Protein AF-A0A5C5SJG9-F1 (afdb_monomer_lite)

Foldseek 3Di:
DPPPDDDPDPVVCVVVVVVVVVVVVVVVVVVVVVVVVVVVVVVVCVVVVDDDDDPPPPPPDPDD

pLDDT: mean 81.6, std 16.62, range [40.81, 98.25]

Structure (mmCIF, N/CA/C/O backbone):
data_AF-A0A5C5SJG9-F1
#
_entry.id   AF-A0A5C5SJG9-F1
#
loop_
_atom_site.group_PDB
_atom_site.id
_atom_site.type_symbol
_atom_site.label_atom_id
_atom_site.label_alt_id
_atom_site.label_comp_id
_atom_site.label_asym_id
_atom_site.label_entity_id
_atom_site.label_seq_id
_atom_site.pdbx_PDB_ins_code
_atom_site.Cartn_x
_atom_site.Cartn_y
_atom_site.Cartn_z
_atom_site.occupancy
_atom_site.B_iso_or_equiv
_atom_site.auth_seq_id
_atom_site.auth_comp_id
_atom_site.auth_asym_id
_atom_site.auth_atom_id
_atom_site.pdbx_PDB_model_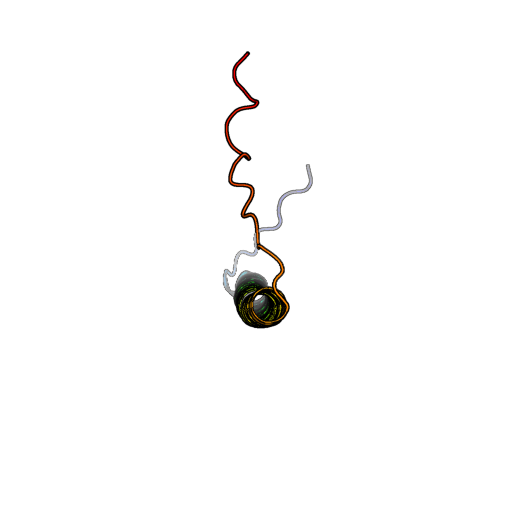num
ATOM 1 N N . MET A 1 1 ? 32.739 -12.482 -9.792 1.00 54.38 1 MET A N 1
ATOM 2 C CA . MET A 1 1 ? 31.675 -11.490 -9.544 1.00 54.38 1 MET A CA 1
ATOM 3 C C . MET A 1 1 ? 30.599 -11.742 -10.575 1.00 54.38 1 MET A C 1
ATOM 5 O O . MET A 1 1 ? 30.931 -11.729 -11.754 1.00 54.38 1 MET A O 1
ATOM 9 N N . GLU A 1 2 ? 29.373 -12.044 -10.154 1.00 63.19 2 GLU A N 1
ATOM 10 C CA . GLU A 1 2 ? 28.235 -12.044 -11.075 1.00 63.19 2 GLU A CA 1
ATOM 11 C C . GLU A 1 2 ? 28.009 -10.592 -11.496 1.00 63.19 2 GLU A C 1
ATOM 13 O O . GLU A 1 2 ? 27.653 -9.740 -10.683 1.00 63.19 2 GLU A O 1
ATOM 18 N N . PHE A 1 3 ? 28.353 -10.279 -12.743 1.00 57.31 3 PHE A N 1
ATOM 19 C CA . PHE A 1 3 ? 28.018 -8.995 -13.338 1.00 57.31 3 PHE A CA 1
ATOM 20 C C . PHE A 1 3 ? 26.492 -8.901 -13.350 1.00 57.31 3 PHE A C 1
ATOM 22 O O . PHE A 1 3 ? 25.831 -9.795 -13.877 1.00 57.31 3 PHE A O 1
ATOM 29 N N . LEU A 1 4 ? 25.933 -7.835 -12.774 1.00 74.31 4 LEU A N 1
ATOM 30 C CA . LEU A 1 4 ? 24.547 -7.474 -13.049 1.00 74.31 4 LEU A CA 1
ATOM 31 C C . LEU A 1 4 ? 24.425 -7.335 -14.570 1.00 74.31 4 LEU A C 1
ATOM 33 O O . LEU A 1 4 ? 25.049 -6.452 -15.163 1.00 74.31 4 LEU A O 1
ATOM 37 N N . TYR A 1 5 ? 23.697 -8.260 -15.203 1.00 71.19 5 TYR A N 1
ATOM 38 C CA . TYR A 1 5 ? 23.401 -8.162 -16.623 1.00 71.19 5 TYR A CA 1
ATOM 39 C C . TYR A 1 5 ? 22.441 -6.998 -16.791 1.00 71.19 5 TYR A C 1
ATOM 41 O O . TYR A 1 5 ? 21.274 -7.063 -16.406 1.00 71.19 5 TYR A O 1
ATOM 49 N N . PHE A 1 6 ? 22.978 -5.904 -17.306 1.00 74.12 6 PHE A N 1
ATOM 50 C CA . PHE A 1 6 ? 22.186 -4.754 -17.660 1.00 74.12 6 PHE A CA 1
ATOM 51 C C . PHE A 1 6 ? 21.875 -4.862 -19.144 1.00 74.12 6 PHE A C 1
ATOM 53 O O . PHE A 1 6 ? 22.790 -4.652 -19.945 1.00 74.12 6 PHE A O 1
ATOM 60 N N . PRO A 1 7 ? 20.626 -5.173 -19.531 1.00 79.44 7 PRO A N 1
ATOM 61 C CA . PRO A 1 7 ? 20.261 -5.133 -20.931 1.00 79.44 7 PRO A CA 1
ATOM 62 C C . PRO A 1 7 ? 20.582 -3.766 -21.534 1.00 79.44 7 PRO A C 1
ATOM 64 O O . PRO A 1 7 ? 20.34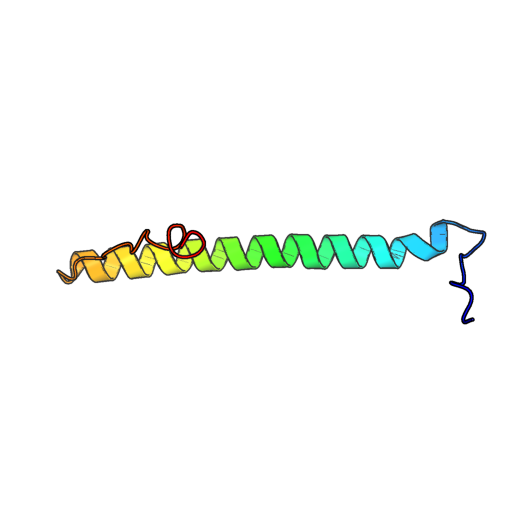7 -2.710 -20.920 1.00 79.44 7 PRO A O 1
ATOM 67 N N . GLU A 1 8 ? 21.176 -3.812 -22.727 1.00 82.56 8 GLU A N 1
ATOM 68 C CA . GLU A 1 8 ? 21.489 -2.631 -23.532 1.00 82.56 8 GLU A CA 1
ATOM 69 C C . GLU A 1 8 ? 20.197 -1.892 -23.909 1.00 82.56 8 GLU A C 1
ATOM 71 O O . GLU A 1 8 ? 20.149 -0.660 -23.858 1.00 82.56 8 GLU A O 1
ATOM 76 N N . ASP A 1 9 ? 19.120 -2.642 -24.171 1.00 83.81 9 ASP A N 1
ATOM 77 C CA . ASP A 1 9 ? 17.781 -2.112 -24.415 1.00 83.81 9 ASP A CA 1
ATOM 78 C C . ASP A 1 9 ? 17.000 -1.939 -23.101 1.00 83.81 9 ASP A C 1
ATOM 80 O O . ASP A 1 9 ? 16.713 -2.884 -22.365 1.00 83.81 9 ASP A O 1
ATOM 84 N N . LYS A 1 10 ? 16.602 -0.697 -22.806 1.00 82.06 10 LYS A N 1
ATOM 85 C CA . LYS A 1 10 ? 15.846 -0.361 -21.591 1.00 82.06 10 LYS A CA 1
ATOM 86 C C . LYS A 1 10 ? 14.432 -0.947 -21.566 1.00 82.06 10 LYS A C 1
ATOM 88 O O . LYS A 1 10 ? 13.821 -1.017 -20.498 1.00 82.06 10 LYS A O 1
ATOM 93 N N . THR A 1 11 ? 13.931 -1.396 -22.709 1.00 88.06 11 THR A N 1
ATOM 94 C CA . THR A 1 11 ? 12.612 -2.017 -22.854 1.00 88.06 11 THR A CA 1
ATOM 95 C C . THR A 1 11 ? 12.499 -3.303 -22.034 1.00 88.06 11 THR A C 1
ATOM 97 O O . THR A 1 11 ? 11.432 -3.609 -21.506 1.00 88.06 11 THR A O 1
ATOM 100 N N . GLU A 1 12 ? 13.606 -4.015 -21.817 1.00 86.44 12 GLU A N 1
ATOM 101 C CA . GLU A 1 12 ? 13.614 -5.269 -21.057 1.00 86.44 12 GLU A CA 1
ATOM 102 C C . GLU A 1 12 ? 13.378 -5.071 -19.544 1.00 86.44 12 GLU A C 1
ATOM 104 O O . GLU A 1 12 ? 12.945 -5.996 -18.860 1.00 86.44 12 GLU A O 1
ATOM 109 N N . TYR A 1 13 ? 13.549 -3.852 -19.008 1.00 88.06 13 TYR A N 1
ATOM 110 C CA . TYR A 1 13 ? 13.196 -3.540 -17.610 1.00 88.06 13 TYR A CA 1
ATOM 111 C C . TYR A 1 13 ? 11.712 -3.204 -17.410 1.00 88.06 13 TYR A C 1
ATOM 113 O O . TYR A 1 13 ? 11.230 -3.205 -16.273 1.00 88.06 13 TYR A O 1
ATOM 121 N N . ILE A 1 14 ? 10.972 -2.906 -18.486 1.00 90.31 14 ILE A N 1
ATOM 122 C CA . ILE A 1 14 ? 9.559 -2.502 -18.420 1.00 90.31 14 ILE A CA 1
ATOM 123 C C . ILE A 1 14 ? 8.696 -3.544 -17.681 1.00 90.31 14 ILE A C 1
ATOM 125 O O . ILE A 1 14 ? 7.946 -3.141 -16.788 1.00 90.31 14 ILE A O 1
ATOM 129 N N . PRO A 1 15 ? 8.821 -4.865 -17.937 1.00 90.69 15 PRO A N 1
ATOM 130 C CA . PRO A 1 15 ? 8.074 -5.882 -17.193 1.00 90.69 15 PRO A CA 1
ATOM 131 C C . PRO A 1 15 ? 8.329 -5.844 -15.678 1.00 90.69 15 PRO A C 1
ATOM 133 O O . PRO A 1 15 ? 7.403 -6.025 -14.882 1.00 90.69 15 PRO A O 1
ATOM 136 N N . GLY A 1 16 ? 9.569 -5.559 -15.264 1.00 92.31 16 GLY A N 1
ATOM 137 C CA . GLY A 1 16 ? 9.936 -5.430 -13.853 1.00 92.31 16 GLY A CA 1
ATOM 138 C C . GLY A 1 16 ? 9.272 -4.221 -13.197 1.00 92.31 16 GLY A C 1
ATOM 139 O O . GLY A 1 16 ? 8.664 -4.343 -12.134 1.00 92.31 16 GLY A O 1
ATOM 140 N N . ILE A 1 17 ? 9.305 -3.066 -13.865 1.00 93.62 17 ILE A N 1
ATOM 141 C CA . ILE A 1 17 ? 8.669 -1.835 -13.374 1.00 93.62 17 ILE A CA 1
ATOM 142 C C . ILE A 1 17 ? 7.151 -2.017 -13.256 1.00 93.62 17 ILE A C 1
ATOM 144 O O . ILE A 1 17 ? 6.566 -1.643 -12.239 1.00 93.62 17 ILE A O 1
ATOM 148 N N . ILE A 1 18 ? 6.514 -2.645 -14.250 1.00 95.62 18 ILE A N 1
ATOM 149 C CA . ILE A 1 18 ? 5.077 -2.953 -14.209 1.00 95.62 18 ILE A CA 1
ATOM 150 C C . ILE A 1 18 ? 4.757 -3.840 -13.003 1.00 95.62 18 ILE A C 1
ATOM 152 O O . ILE A 1 18 ? 3.8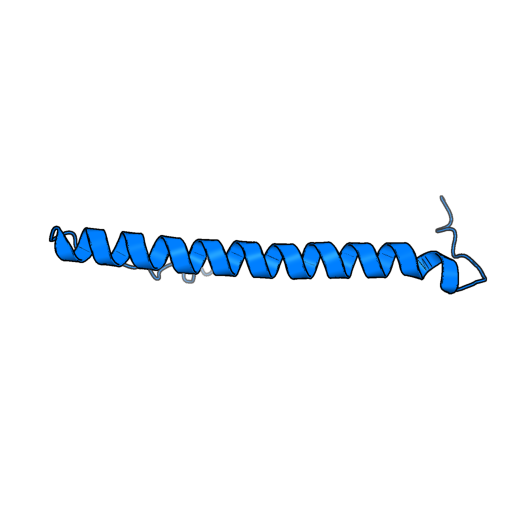13 -3.554 -12.270 1.00 95.62 18 ILE A O 1
ATOM 156 N N . SER A 1 19 ? 5.566 -4.872 -12.753 1.00 95.81 19 SER A N 1
ATOM 157 C CA . SER A 1 19 ? 5.370 -5.779 -11.616 1.00 95.81 19 SER A CA 1
ATOM 158 C C . SER A 1 19 ? 5.422 -5.035 -10.278 1.00 95.81 19 SER A C 1
ATOM 160 O O . SER A 1 19 ? 4.553 -5.228 -9.426 1.00 95.81 19 SER A O 1
ATOM 162 N N . VAL A 1 20 ? 6.390 -4.126 -10.112 1.00 96.25 20 VAL A N 1
ATOM 163 C CA . VAL A 1 20 ? 6.510 -3.289 -8.907 1.00 96.25 20 VAL A CA 1
ATOM 164 C C . VAL A 1 20 ? 5.288 -2.389 -8.738 1.00 96.25 20 VAL A C 1
ATOM 166 O O . VAL A 1 20 ? 4.729 -2.324 -7.645 1.00 96.25 20 VAL A O 1
ATOM 169 N N . ILE A 1 21 ? 4.832 -1.738 -9.811 1.00 98.00 21 ILE A N 1
ATOM 170 C CA . ILE A 1 21 ? 3.651 -0.864 -9.776 1.00 98.00 21 ILE A CA 1
ATOM 171 C C . ILE A 1 21 ? 2.398 -1.658 -9.393 1.00 98.00 21 ILE A C 1
ATOM 173 O O . ILE A 1 21 ? 1.630 -1.214 -8.541 1.00 98.00 21 ILE A O 1
ATOM 177 N N . VAL A 1 22 ? 2.201 -2.845 -9.971 1.00 97.94 22 VAL A N 1
ATOM 178 C CA . VAL A 1 22 ? 1.045 -3.701 -9.670 1.00 97.94 22 VAL A CA 1
ATOM 179 C C . VAL A 1 22 ? 1.040 -4.117 -8.200 1.00 97.94 22 VAL A C 1
ATOM 181 O O . VAL A 1 22 ? 0.025 -3.949 -7.524 1.00 97.94 22 VAL A O 1
ATOM 184 N N . ILE A 1 23 ? 2.169 -4.602 -7.675 1.00 97.62 23 ILE A N 1
ATOM 185 C CA . ILE A 1 23 ? 2.286 -4.995 -6.262 1.00 97.62 23 ILE A CA 1
ATOM 186 C C . ILE A 1 23 ? 2.068 -3.789 -5.345 1.00 97.62 23 ILE A C 1
ATOM 188 O O . ILE A 1 23 ? 1.388 -3.900 -4.325 1.00 97.62 23 ILE A O 1
ATOM 192 N N . PHE A 1 24 ? 2.603 -2.626 -5.712 1.00 97.94 24 PHE A N 1
ATOM 193 C CA . PHE A 1 24 ? 2.438 -1.402 -4.939 1.00 97.94 24 PHE A CA 1
ATOM 194 C C . PHE A 1 24 ? 0.968 -0.976 -4.857 1.00 97.94 24 PHE A C 1
ATOM 196 O O . PHE A 1 24 ? 0.456 -0.740 -3.763 1.00 97.94 24 PHE A O 1
ATOM 203 N N . ILE A 1 25 ? 0.258 -0.956 -5.989 1.00 98.25 25 ILE A N 1
ATOM 204 C CA . ILE A 1 25 ? -1.177 -0.643 -6.026 1.00 98.25 25 ILE A CA 1
ATOM 205 C C . ILE A 1 25 ? -1.969 -1.666 -5.206 1.00 98.25 25 ILE A C 1
ATOM 207 O O . ILE A 1 25 ? -2.808 -1.276 -4.395 1.00 98.25 25 ILE A O 1
ATOM 211 N N . LEU A 1 26 ? -1.685 -2.963 -5.362 1.00 98.25 26 LEU A N 1
ATOM 212 C CA . LEU A 1 26 ? -2.339 -4.017 -4.581 1.00 98.25 26 LEU A CA 1
ATOM 213 C C . LEU A 1 26 ? -2.123 -3.830 -3.077 1.00 98.25 26 LEU A C 1
ATOM 215 O O . LEU A 1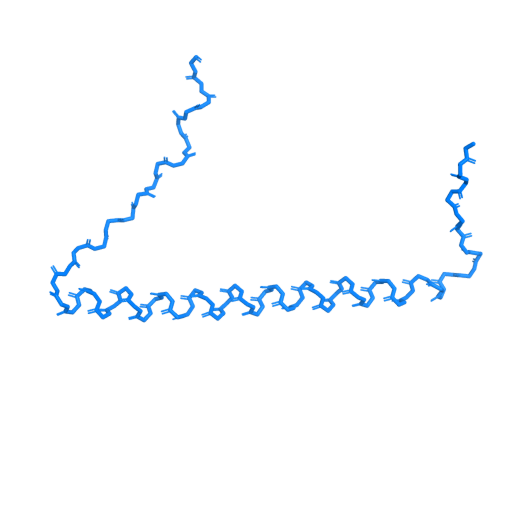 26 ? -3.076 -3.933 -2.309 1.00 98.25 26 LEU A O 1
ATOM 219 N N . SER A 1 27 ? -0.903 -3.497 -2.655 1.00 97.88 27 SER A N 1
ATOM 220 C CA . SER A 1 27 ? -0.584 -3.208 -1.255 1.00 97.88 27 SER A CA 1
ATOM 221 C C . SER A 1 27 ? -1.425 -2.050 -0.711 1.00 97.88 27 SER A C 1
ATOM 223 O O . SER A 1 27 ? -2.055 -2.179 0.342 1.00 97.88 27 SER A O 1
ATOM 225 N N . LEU A 1 28 ? -1.533 -0.949 -1.465 1.00 97.94 28 LEU A N 1
ATOM 226 C CA . LEU A 1 28 ? -2.374 0.189 -1.084 1.00 97.94 28 LEU A CA 1
ATOM 227 C C . LEU A 1 28 ? -3.850 -0.203 -0.955 1.00 97.94 28 LEU A C 1
ATOM 229 O O . LEU A 1 28 ? -4.508 0.190 0.009 1.00 97.94 28 LEU A O 1
ATOM 233 N N . VAL A 1 29 ? -4.366 -1.003 -1.892 1.00 98.12 29 VAL A N 1
ATOM 234 C CA . VAL A 1 29 ? -5.751 -1.494 -1.856 1.00 98.12 29 VAL A CA 1
ATOM 235 C C . VAL A 1 29 ? -5.988 -2.371 -0.628 1.00 98.12 29 VAL A C 1
ATOM 237 O O . VAL A 1 29 ? -6.984 -2.180 0.068 1.00 98.12 29 VAL A O 1
ATOM 240 N N . ILE A 1 30 ? -5.074 -3.293 -0.318 1.00 98.00 30 ILE A N 1
ATOM 241 C CA . ILE A 1 30 ? -5.185 -4.177 0.849 1.00 98.00 30 ILE A CA 1
ATOM 242 C C . ILE A 1 30 ? -5.197 -3.361 2.143 1.00 98.00 30 ILE A C 1
ATOM 244 O O . ILE A 1 30 ? -6.087 -3.553 2.972 1.00 98.00 30 ILE A O 1
ATOM 248 N N . ILE A 1 31 ? -4.263 -2.418 2.304 1.00 96.94 31 ILE A N 1
ATOM 249 C CA . ILE A 1 31 ? -4.206 -1.548 3.488 1.00 96.94 31 ILE A CA 1
ATOM 250 C C . ILE A 1 31 ? -5.500 -0.743 3.614 1.00 96.94 31 ILE A C 1
ATOM 252 O O . ILE A 1 31 ? -6.076 -0.652 4.698 1.00 96.94 31 ILE A O 1
ATOM 256 N N . TRP A 1 32 ? -5.998 -0.192 2.507 1.00 96.56 32 TRP A N 1
ATOM 257 C CA . TRP A 1 32 ? -7.240 0.571 2.502 1.00 96.56 32 TRP A CA 1
ATOM 258 C C . TRP A 1 32 ? -8.449 -0.276 2.924 1.00 96.56 32 TRP A C 1
ATOM 260 O O . TRP A 1 32 ? -9.246 0.160 3.763 1.00 96.56 32 TRP A O 1
ATOM 270 N N . LEU A 1 33 ? -8.567 -1.500 2.402 1.00 96.94 33 LEU A N 1
ATOM 271 C CA . LEU A 1 33 ? -9.624 -2.438 2.781 1.00 96.94 33 LEU A CA 1
ATOM 272 C C . LEU A 1 33 ? -9.528 -2.840 4.254 1.00 96.94 33 LEU A C 1
ATOM 274 O O . LEU A 1 33 ? -10.546 -2.835 4.946 1.00 96.94 33 LEU A O 1
ATOM 278 N N . LEU A 1 34 ? -8.321 -3.124 4.746 1.00 96.25 34 LEU A N 1
ATOM 279 C CA . LEU A 1 34 ? -8.084 -3.511 6.135 1.00 96.25 34 LEU A CA 1
ATOM 280 C C . LEU A 1 34 ? -8.451 -2.377 7.096 1.00 96.25 34 LEU A C 1
ATOM 282 O O . LEU A 1 34 ? -9.201 -2.597 8.043 1.00 96.25 34 LEU A O 1
ATOM 286 N N . VAL A 1 35 ? -8.014 -1.145 6.819 1.00 94.56 35 VAL A N 1
ATOM 287 C CA . VAL A 1 35 ? -8.379 0.032 7.627 1.00 94.56 35 VAL A CA 1
ATOM 288 C C . VAL A 1 35 ? -9.891 0.253 7.614 1.00 94.56 35 VAL A C 1
ATOM 290 O O . VAL A 1 35 ? -10.485 0.556 8.649 1.00 94.56 35 VAL A O 1
ATOM 293 N N . ARG A 1 36 ? -10.544 0.091 6.458 1.00 94.38 36 ARG A N 1
ATOM 294 C CA . ARG A 1 36 ? -12.001 0.228 6.348 1.00 94.38 36 ARG A CA 1
ATOM 295 C C . ARG A 1 36 ? -12.739 -0.849 7.144 1.00 94.38 36 ARG A C 1
ATOM 297 O O . ARG A 1 36 ? -13.745 -0.526 7.772 1.00 94.38 36 ARG A O 1
ATOM 304 N N . ALA A 1 37 ? -12.275 -2.096 7.105 1.00 93.06 37 ALA A N 1
ATOM 305 C CA . ALA A 1 37 ? -12.852 -3.196 7.874 1.00 93.06 37 ALA A CA 1
ATOM 306 C C . ALA A 1 37 ? -12.656 -2.979 9.381 1.00 93.06 37 ALA A C 1
ATOM 308 O O . ALA A 1 37 ? -13.636 -2.964 10.121 1.00 93.06 37 ALA A O 1
ATOM 309 N N . SER A 1 38 ? -11.430 -2.663 9.802 1.00 91.19 38 SER A N 1
ATOM 310 C CA . SER A 1 38 ? -11.083 -2.395 11.201 1.00 91.19 38 SER A CA 1
ATOM 311 C C . SER A 1 38 ? -11.931 -1.271 11.804 1.00 91.19 38 SER A C 1
ATOM 313 O O . SER A 1 38 ? -12.465 -1.416 12.898 1.00 91.19 38 SER A O 1
ATOM 315 N N . ARG A 1 39 ? -12.169 -0.176 11.068 1.00 89.12 39 ARG A N 1
ATOM 316 C CA . ARG A 1 39 ? -13.042 0.916 11.542 1.00 89.12 39 ARG A CA 1
ATOM 317 C C . ARG A 1 39 ? -14.480 0.471 11.817 1.00 89.12 39 ARG A C 1
ATOM 319 O O . ARG A 1 39 ? -15.113 1.013 12.718 1.00 89.12 39 ARG A O 1
ATOM 326 N N . LYS A 1 40 ? -15.009 -0.486 11.048 1.00 89.75 40 LYS A N 1
ATOM 327 C CA . LYS A 1 40 ? -16.349 -1.038 11.299 1.00 89.75 40 LYS A CA 1
ATOM 328 C C . LYS A 1 40 ? -16.368 -1.882 12.568 1.00 89.75 40 LYS A C 1
ATOM 330 O O . LYS A 1 40 ? -17.313 -1.777 13.338 1.00 89.75 40 LYS A O 1
ATOM 335 N N . GLU A 1 41 ? -15.334 -2.690 12.780 1.00 88.00 41 GLU A N 1
ATOM 336 C CA . GLU A 1 41 ? -15.197 -3.517 13.983 1.00 88.00 41 GLU A CA 1
ATOM 337 C C . GLU A 1 41 ? -15.070 -2.657 15.240 1.00 88.00 41 GLU A C 1
ATOM 339 O O . GLU A 1 41 ? -15.808 -2.872 16.194 1.00 88.00 41 GLU A O 1
ATOM 344 N N . VAL A 1 42 ? -14.223 -1.625 15.199 1.00 88.44 42 VAL A N 1
ATOM 345 C CA . VAL A 1 42 ? -14.073 -0.631 16.274 1.00 88.44 42 VAL A CA 1
ATOM 346 C C . VAL A 1 42 ? -15.422 -0.015 16.636 1.00 88.44 42 VAL A C 1
ATOM 348 O O . VAL A 1 42 ? -15.802 -0.037 17.802 1.00 88.44 42 VAL A O 1
ATOM 351 N N . LYS A 1 43 ? -16.192 0.450 15.642 1.00 87.50 43 LYS A N 1
ATOM 352 C CA . LYS A 1 43 ? -17.523 1.019 15.890 1.00 87.50 43 LYS A CA 1
ATOM 353 C C . LYS A 1 43 ? -18.475 0.004 16.539 1.00 87.50 43 LYS A C 1
ATOM 355 O O . LYS A 1 43 ? -19.196 0.349 17.467 1.00 87.50 43 LYS A O 1
ATOM 360 N N . ASN A 1 44 ? -18.487 -1.241 16.062 1.00 87.88 44 ASN A N 1
ATOM 361 C CA . ASN A 1 44 ? -19.343 -2.281 16.639 1.00 87.88 44 ASN A CA 1
ATOM 362 C C . ASN A 1 44 ? -18.969 -2.594 18.098 1.00 87.88 44 ASN A C 1
ATOM 364 O O . ASN A 1 44 ? -19.850 -2.883 18.901 1.00 87.88 44 ASN A O 1
ATOM 368 N N . LEU A 1 45 ? -17.679 -2.545 18.441 1.00 87.75 45 LEU A N 1
ATOM 369 C CA . LEU A 1 45 ? -17.194 -2.751 19.807 1.00 87.75 45 LEU A CA 1
ATOM 370 C C . LEU A 1 45 ? -17.571 -1.584 20.729 1.00 87.75 45 LEU A C 1
ATOM 372 O O . LEU A 1 45 ? -17.990 -1.819 21.861 1.00 87.75 45 LEU A O 1
ATOM 376 N N . GLU A 1 46 ? -17.483 -0.347 20.234 1.00 86.75 46 GLU A N 1
ATOM 377 C CA . GLU A 1 46 ? -17.951 0.846 20.952 1.00 86.75 46 GLU A CA 1
ATOM 378 C C . GLU A 1 46 ? -19.458 0.767 21.243 1.00 86.75 46 GLU A C 1
ATOM 380 O O . GLU A 1 46 ? -19.874 1.003 22.377 1.00 86.75 46 GLU A O 1
ATOM 385 N N . ASP A 1 47 ? -20.269 0.345 20.263 1.00 86.94 47 ASP A N 1
ATOM 386 C CA . ASP A 1 47 ? -21.716 0.133 20.433 1.00 86.94 47 ASP A CA 1
ATOM 387 C C . ASP A 1 47 ? -22.026 -0.968 21.480 1.00 86.94 47 ASP A C 1
ATOM 389 O O . ASP A 1 47 ? -23.076 -0.944 22.121 1.00 86.94 47 ASP A O 1
ATOM 393 N N . GLN A 1 48 ? -21.108 -1.919 21.691 1.00 87.31 48 GLN A N 1
ATOM 394 C CA . GLN A 1 48 ? -21.200 -2.970 22.718 1.00 87.31 48 GLN A CA 1
ATOM 395 C C . GLN A 1 48 ? -20.667 -2.534 24.096 1.00 87.31 48 GLN A C 1
ATOM 397 O O . GLN A 1 48 ? -20.719 -3.314 25.048 1.00 87.31 48 GLN A O 1
ATOM 402 N N . GLY A 1 49 ? -20.180 -1.296 24.227 1.00 83.00 49 GLY A N 1
ATOM 403 C CA . GLY A 1 49 ? -19.679 -0.734 25.482 1.00 83.00 49 GLY A CA 1
ATOM 404 C C . GLY A 1 49 ? -18.210 -1.041 25.783 1.00 83.00 49 GLY A C 1
ATOM 405 O O . GLY A 1 49 ? -17.751 -0.760 26.892 1.00 83.00 49 GLY A O 1
ATOM 406 N N . TYR A 1 50 ? -17.454 -1.589 24.826 1.00 81.75 50 TYR A N 1
ATOM 407 C CA . TYR A 1 50 ? -16.006 -1.740 24.964 1.00 81.75 50 TYR A CA 1
ATOM 408 C C . TYR A 1 50 ? -15.303 -0.412 24.667 1.00 81.75 50 TYR A C 1
ATOM 410 O O . TYR A 1 50 ? -15.563 0.239 23.656 1.00 81.75 50 TYR A O 1
ATOM 418 N N . THR A 1 51 ? -14.374 -0.010 25.535 1.00 74.81 51 THR A N 1
ATOM 419 C CA . THR A 1 51 ? -13.545 1.177 25.311 1.00 74.81 51 THR A CA 1
ATOM 420 C C . THR A 1 51 ? -12.334 0.800 24.460 1.00 74.81 51 THR A C 1
ATOM 422 O O . THR A 1 51 ? -11.491 -0.004 24.855 1.00 74.81 51 THR A O 1
ATOM 425 N N . VAL A 1 52 ? -12.235 1.368 23.258 1.00 72.75 52 VAL A N 1
ATOM 426 C CA . VAL A 1 52 ? -11.092 1.130 22.368 1.00 72.75 52 VAL A CA 1
ATOM 427 C C . VAL A 1 52 ? -9.932 2.018 22.819 1.00 72.75 52 VAL A C 1
ATOM 429 O O . VAL A 1 52 ? -9.883 3.212 22.527 1.00 72.75 52 VAL A O 1
ATOM 432 N N . THR A 1 53 ? -8.994 1.447 23.578 1.00 75.31 53 THR A N 1
ATOM 433 C CA . THR A 1 53 ? -7.767 2.135 23.995 1.00 75.31 53 THR A CA 1
ATOM 434 C C . THR A 1 53 ? -6.736 2.072 22.871 1.00 75.31 53 THR A C 1
ATOM 436 O O . THR A 1 53 ? -6.167 1.016 22.598 1.00 75.31 53 THR A O 1
ATOM 439 N N . TYR A 1 54 ? -6.484 3.200 22.209 1.00 66.31 54 TYR A N 1
ATOM 440 C CA . TYR A 1 54 ? -5.385 3.323 21.252 1.00 66.31 54 TYR A CA 1
ATOM 441 C C . TYR A 1 54 ? -4.073 3.474 22.026 1.00 66.31 54 TYR A C 1
ATOM 443 O O . TYR A 1 54 ? -3.754 4.570 22.488 1.00 66.31 54 TYR A O 1
ATOM 451 N N . ASP A 1 55 ? -3.321 2.384 22.188 1.00 62.47 55 ASP A N 1
ATOM 452 C CA . ASP A 1 55 ? -1.961 2.463 22.720 1.00 62.47 55 ASP A CA 1
ATOM 453 C C . ASP A 1 55 ? -1.081 3.212 21.704 1.00 62.47 55 ASP A C 1
ATOM 455 O O . ASP A 1 55 ? -0.826 2.751 20.589 1.00 62.47 55 ASP A O 1
ATOM 459 N N . LYS A 1 56 ? -0.713 4.445 22.059 1.00 53.69 56 LYS A N 1
ATOM 460 C CA . LYS A 1 56 ? 0.088 5.365 21.243 1.00 53.69 56 LYS A CA 1
ATOM 461 C C . LYS A 1 56 ? 1.569 5.320 21.650 1.00 53.69 56 LYS A C 1
ATOM 463 O O . LYS A 1 56 ? 2.313 6.234 21.303 1.00 53.69 56 LYS A O 1
ATOM 468 N N . ASP A 1 57 ? 2.032 4.296 22.368 1.00 53.94 57 ASP A N 1
ATOM 469 C CA . ASP A 1 57 ? 3.380 4.258 22.949 1.00 53.94 57 ASP A CA 1
ATOM 470 C C . ASP A 1 57 ? 4.32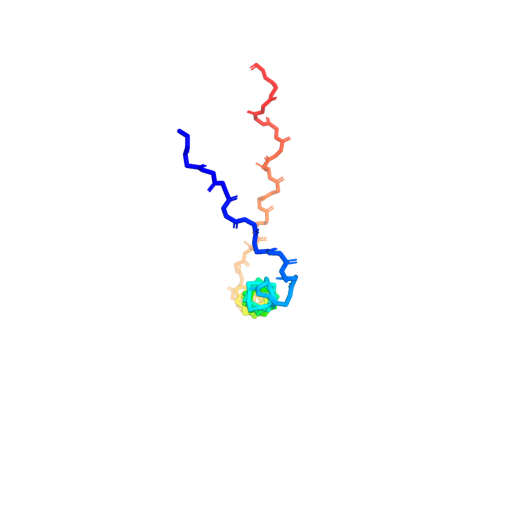6 3.303 22.204 1.00 53.94 57 ASP A C 1
ATOM 472 O O . ASP A 1 57 ? 4.876 2.339 22.728 1.00 53.94 57 ASP A O 1
ATOM 476 N N . GLY A 1 58 ? 4.583 3.630 20.936 1.00 54.16 58 GLY A N 1
ATOM 477 C CA . GLY A 1 58 ? 5.646 3.009 20.136 1.00 54.16 58 GLY A CA 1
ATOM 478 C C . GLY A 1 58 ? 6.964 3.797 20.076 1.00 54.16 58 GLY A C 1
ATOM 479 O O . GLY A 1 58 ? 7.907 3.324 19.447 1.00 54.16 58 GLY A O 1
ATOM 480 N N . ASN A 1 59 ? 7.062 4.994 20.678 1.00 51.59 59 ASN A N 1
ATOM 481 C CA . ASN A 1 59 ? 8.170 5.935 20.410 1.00 51.59 59 ASN A CA 1
ATOM 482 C C . ASN A 1 59 ? 8.940 6.447 21.647 1.00 51.59 59 ASN A C 1
ATOM 484 O O . ASN A 1 59 ? 9.372 7.597 21.663 1.00 51.59 59 ASN A O 1
ATOM 488 N N . LYS A 1 60 ? 9.127 5.634 22.698 1.00 48.03 60 LYS A N 1
ATOM 489 C CA . LYS A 1 60 ? 9.957 6.026 23.864 1.00 48.03 60 LYS A CA 1
ATOM 490 C C . LYS A 1 60 ? 10.812 4.912 24.486 1.00 48.03 60 LYS A C 1
ATOM 492 O O . LYS A 1 60 ? 11.099 4.950 25.676 1.00 48.03 60 LYS A O 1
ATOM 497 N N . LYS A 1 61 ? 11.246 3.907 23.716 1.00 45.81 61 LYS A N 1
ATOM 498 C CA . LYS A 1 61 ? 12.128 2.838 24.244 1.00 45.81 61 LYS A CA 1
ATOM 499 C C . LYS A 1 61 ? 13.460 2.662 23.510 1.00 45.81 61 LYS A C 1
ATOM 501 O O . LYS A 1 61 ? 14.031 1.576 23.522 1.00 45.81 61 LYS A O 1
ATOM 506 N N . LYS A 1 62 ? 13.962 3.730 22.885 1.00 50.41 62 LYS A N 1
ATOM 507 C CA . LYS A 1 62 ? 15.320 3.791 22.320 1.00 50.41 62 LYS A CA 1
ATOM 508 C C . LYS A 1 62 ? 16.065 5.051 22.758 1.00 50.41 62 LYS A C 1
ATOM 510 O O . LYS A 1 62 ? 16.660 5.722 21.933 1.00 50.41 62 LYS A O 1
ATOM 515 N N . GLU A 1 63 ? 16.001 5.383 24.040 1.00 48.81 63 GLU A N 1
ATOM 516 C CA . GLU A 1 63 ? 16.938 6.338 24.634 1.00 48.81 63 GLU A CA 1
ATOM 517 C C . GLU A 1 63 ? 17.012 6.068 26.138 1.00 48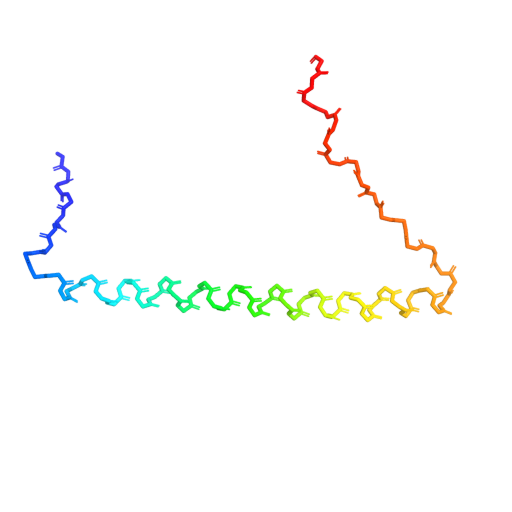.81 63 GLU A C 1
ATOM 519 O O . GLU A 1 63 ? 16.286 6.661 26.931 1.00 48.81 63 GLU A O 1
ATOM 524 N N . SER A 1 64 ? 17.798 5.057 26.511 1.00 40.81 64 SER A N 1
ATOM 525 C CA . SER A 1 64 ? 18.415 4.945 27.832 1.00 40.81 64 SER A CA 1
ATOM 526 C C . SER A 1 64 ? 19.561 3.949 27.805 1.00 40.81 64 SER A C 1
ATOM 528 O O . SER A 1 64 ? 19.477 2.978 27.019 1.00 40.81 64 SER A O 1
#

Radius of gyration: 22.11 Å; chains: 1; bounding box: 53×18×52 Å

Secondary structure (DSSP, 8-state):
-------SSGGGGHHHHHHHHHHHHHHHHHHHHHHHHHHHHHHHHHHTT--------SSSSS--

Sequence (64 aa):
MEFLYFPEDKTEYIPGIISVIVIFILSLVIIWLLVRASRKEVKNLEDQGYTVTYDKDGNKKKES